Protein AF-H5XCJ0-F1 (afdb_monomer)

Sequence (153 aa):
MSETFSVDPEILHHGATRLDEVAGTTTKAAHVAQEAVGSPDAFGASGEARELAAAWAALVKARATEMESLAAQASQLAQTVREAAEAYKQEDTAHSETMKQQEKELAEEHERQRDNNSQAGPGSRRSDEEQHAEDEQRQEKSDSRTAPGTPGN

InterPro domains:
  IPR022536 ESX-1 secretion-associated protein EspC [PF10824] (1-99)

Organism: NCBI:txid882082

Foldseek 3Di:
DPPPPDDQLVVLLVQLVVLLVLLVVLLVVLVVLLVPLDDLCVQPDDPVSNVVSVVSNVVSNVSSVVSNVSSVVSNVVSVVSNVVSVVSVVVVVVVVVVVVVVVVVVVVVVVVVVVVVVVVDDPPDPPPPPPPPPVVVVPVPPPDDDDDDDDDD

Secondary structure (DSSP, 8-state):
--------HHHHHHHHHHHHHHHHHHHHHHHHHHHTT--GGGG-SSHHHHHHHHHHHHHHHHHHHHHHHHHHHHHHHHHHHHHHHHHHHHHHHHHHHHHHHHHHHHHHHHHHHHHHHHHTSSSSSSSSSSSSSSSTTTTTTSS----------

Radius of gyration: 48.27 Å; Cα contacts (8 Å, |Δi|>4): 73; chains: 1; bounding box: 135×18×116 Å

Nearest PDB structures (foldseek):
  4ilo-assembly1_A  TM=4.378E-01  e=8.280E+00  Chlamydia trachomatis L2/434/Bu
  2v0o-assembly2_C  TM=2.631E-01  e=5.553E+00  Homo sapiens
  7nna-assembly1_A  TM=3.187E-01  e=9.282E+00  Klebsiella pneumoniae

Mean predicted aligned error: 15.21 Å

Solvent-accessible surface area (backbone atoms only — not comparable to full-atom values): 8844 Å² total; per-residue (Å²): 133,82,80,78,82,79,75,59,39,66,61,34,44,53,51,19,52,52,29,41,51,50,16,54,52,32,41,52,49,20,52,53,44,57,67,65,57,67,62,51,70,79,58,38,91,49,73,68,26,41,53,51,33,50,52,50,43,52,51,42,49,52,52,22,52,51,30,42,52,50,17,53,53,31,39,50,50,19,50,54,36,41,53,50,21,52,50,53,52,51,50,54,50,54,51,52,52,52,52,53,52,52,53,50,52,52,51,54,49,54,50,53,52,50,53,55,55,60,75,67,60,88,87,83,85,82,76,78,83,80,70,71,76,70,68,68,73,71,64,80,76,75,87,79,85,82,84,89,84,87,87,83,135

Structure (mmCIF, N/CA/C/O backbone):
data_AF-H5XCJ0-F1
#
_entry.id   AF-H5XCJ0-F1
#
loop_
_atom_site.group_PDB
_atom_site.id
_atom_site.type_symbol
_atom_site.label_atom_id
_atom_site.label_alt_id
_atom_site.label_comp_id
_atom_site.label_asym_id
_atom_site.label_entity_id
_atom_site.label_seq_id
_atom_site.pdbx_PDB_ins_code
_atom_site.Cartn_x
_atom_site.Cartn_y
_atom_site.Cartn_z
_atom_site.occupancy
_atom_site.B_iso_or_equiv
_atom_site.auth_seq_id
_atom_site.auth_comp_id
_atom_site.auth_asym_id
_atom_site.auth_atom_id
_atom_site.pdbx_PDB_model_num
ATOM 1 N N . MET A 1 1 ? 32.939 -8.330 -13.019 1.00 35.03 1 MET A N 1
ATOM 2 C CA . MET A 1 1 ? 31.716 -8.973 -13.530 1.00 35.03 1 MET A CA 1
ATOM 3 C C . MET A 1 1 ? 30.561 -8.321 -12.801 1.00 35.03 1 MET A C 1
ATOM 5 O O . MET A 1 1 ? 30.367 -8.607 -11.630 1.00 35.03 1 MET A O 1
ATOM 9 N N . SER A 1 2 ? 29.922 -7.334 -13.420 1.00 42.50 2 SER A N 1
ATOM 1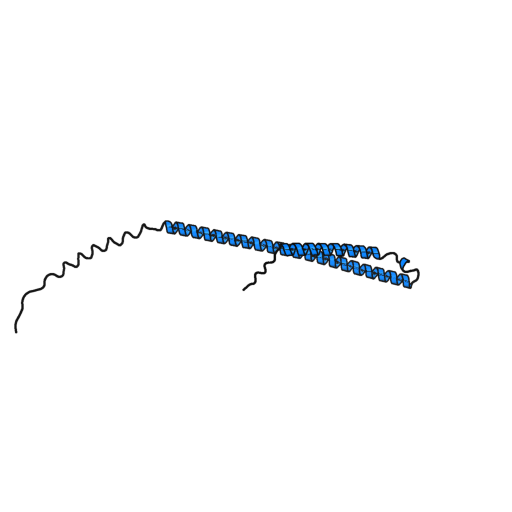0 C CA . SER A 1 2 ? 28.694 -6.723 -12.914 1.00 42.50 2 SER A CA 1
ATOM 11 C C . SER A 1 2 ? 27.562 -7.691 -13.230 1.00 42.50 2 SER A C 1
ATOM 13 O O . SER A 1 2 ? 27.230 -7.876 -14.397 1.00 42.50 2 SER A O 1
ATOM 15 N N . GLU A 1 3 ? 27.029 -8.367 -12.214 1.00 44.47 3 GLU A N 1
ATOM 16 C CA . GLU A 1 3 ? 25.757 -9.071 -12.361 1.00 44.47 3 GLU A CA 1
ATOM 17 C C . GLU A 1 3 ? 24.712 -8.030 -12.763 1.00 44.47 3 GLU A C 1
ATOM 19 O O . GLU A 1 3 ? 24.395 -7.118 -11.998 1.00 44.47 3 GLU A O 1
ATOM 24 N N . THR A 1 4 ? 24.244 -8.103 -14.005 1.00 56.53 4 THR A N 1
ATOM 25 C CA . THR A 1 4 ? 23.148 -7.270 -14.485 1.00 56.53 4 THR A CA 1
ATOM 26 C C . THR A 1 4 ? 21.902 -7.746 -13.752 1.00 56.53 4 THR A C 1
ATOM 28 O O . THR A 1 4 ? 21.340 -8.793 -14.071 1.00 56.53 4 THR A O 1
ATOM 31 N N . PHE A 1 5 ? 21.516 -7.026 -12.703 1.00 54.25 5 PHE A N 1
ATOM 32 C CA . PHE A 1 5 ? 20.283 -7.287 -11.978 1.00 54.25 5 PHE A CA 1
ATOM 33 C C . PHE A 1 5 ? 19.124 -6.889 -12.902 1.00 54.25 5 PHE A C 1
ATOM 35 O O . PHE A 1 5 ? 18.720 -5.732 -12.946 1.00 54.25 5 PHE A O 1
ATOM 42 N N . SER A 1 6 ? 18.652 -7.829 -13.723 1.00 65.69 6 SER A N 1
ATOM 43 C CA . SER A 1 6 ? 17.470 -7.626 -14.560 1.00 65.69 6 SER A CA 1
ATOM 44 C C . SER A 1 6 ? 16.245 -7.778 -13.665 1.00 65.69 6 SER A C 1
ATOM 46 O O . SER A 1 6 ? 15.834 -8.890 -13.331 1.00 65.69 6 SER A O 1
ATOM 48 N N . VAL A 1 7 ? 15.719 -6.650 -13.189 1.00 70.94 7 VAL A N 1
ATOM 49 C CA . VAL A 1 7 ? 14.412 -6.623 -12.532 1.00 70.94 7 VAL A CA 1
ATOM 50 C C . VAL A 1 7 ? 13.364 -6.542 -13.622 1.00 70.94 7 VAL A C 1
ATOM 52 O O . VAL A 1 7 ? 13.318 -5.556 -14.348 1.00 70.94 7 VAL A O 1
ATOM 55 N N . ASP A 1 8 ? 12.522 -7.566 -13.718 1.00 84.19 8 ASP A N 1
ATOM 56 C CA . ASP A 1 8 ? 11.335 -7.517 -14.564 1.00 84.19 8 ASP A CA 1
ATOM 57 C C . ASP A 1 8 ? 10.340 -6.487 -13.984 1.00 84.19 8 ASP A C 1
ATOM 59 O O . ASP A 1 8 ? 9.843 -6.690 -12.864 1.00 84.19 8 ASP A O 1
ATOM 63 N N . PRO A 1 9 ? 10.035 -5.385 -14.702 1.00 87.75 9 PRO A N 1
ATOM 64 C CA . PRO A 1 9 ? 9.082 -4.376 -14.244 1.00 87.75 9 PRO A CA 1
ATOM 65 C C . PRO A 1 9 ? 7.697 -4.953 -13.925 1.00 87.75 9 PRO A C 1
ATOM 67 O O . PRO A 1 9 ? 7.017 -4.454 -13.027 1.00 87.75 9 PRO A O 1
ATOM 70 N N . GLU A 1 10 ? 7.285 -6.040 -14.583 1.00 90.88 10 GLU A N 1
ATOM 71 C CA . GLU A 1 10 ? 5.989 -6.679 -14.333 1.00 90.88 10 GLU A CA 1
ATOM 72 C C . GLU A 1 10 ? 5.915 -7.316 -12.938 1.00 90.88 10 GLU A C 1
ATOM 74 O O . GLU A 1 10 ? 4.875 -7.261 -12.275 1.00 90.88 10 GLU A O 1
ATOM 79 N N . ILE A 1 11 ? 7.032 -7.851 -12.429 1.00 93.56 11 ILE A N 1
ATOM 80 C CA . ILE A 1 11 ? 7.102 -8.381 -11.058 1.00 93.56 11 ILE A CA 1
ATOM 81 C C . ILE A 1 11 ? 6.889 -7.250 -10.045 1.00 93.56 11 ILE A C 1
ATOM 83 O O . ILE A 1 11 ? 6.180 -7.435 -9.049 1.00 93.56 11 ILE A O 1
ATOM 87 N N . LEU A 1 12 ? 7.462 -6.071 -10.302 1.00 94.50 12 LEU A N 1
ATOM 88 C CA . LEU A 1 12 ? 7.277 -4.895 -9.453 1.00 94.50 12 LEU A CA 1
ATOM 89 C C . LEU A 1 12 ? 5.831 -4.391 -9.503 1.00 94.50 12 LEU A C 1
ATOM 91 O O . LEU A 1 12 ? 5.238 -4.159 -8.447 1.00 94.50 12 LEU A O 1
ATOM 95 N N . HIS A 1 13 ? 5.226 -4.291 -10.690 1.00 95.62 13 HIS A N 1
ATOM 96 C CA . HIS A 1 13 ? 3.815 -3.920 -10.819 1.00 95.62 13 HIS A CA 1
ATOM 97 C C . HIS A 1 13 ? 2.899 -4.886 -10.064 1.00 95.62 13 HIS A C 1
ATOM 99 O O . HIS A 1 13 ? 2.045 -4.441 -9.295 1.00 95.62 13 HIS A O 1
ATOM 105 N N . HIS A 1 14 ? 3.120 -6.197 -10.199 1.00 96.00 14 HIS A N 1
ATOM 106 C CA . HIS A 1 14 ? 2.355 -7.197 -9.459 1.00 96.00 14 HIS A CA 1
ATOM 107 C C . HIS A 1 14 ? 2.537 -7.058 -7.939 1.00 96.00 14 HIS A C 1
ATOM 109 O O . HIS A 1 14 ? 1.568 -7.129 -7.179 1.00 96.00 14 HIS A O 1
ATOM 115 N N . GLY A 1 15 ? 3.770 -6.815 -7.482 1.00 96.56 15 GLY A N 1
ATOM 116 C CA . GLY A 1 15 ? 4.067 -6.539 -6.077 1.00 96.56 15 GLY A CA 1
ATOM 117 C C . GLY A 1 15 ? 3.315 -5.317 -5.547 1.00 96.56 15 GLY A C 1
ATOM 118 O O . GLY A 1 15 ? 2.708 -5.385 -4.477 1.00 96.56 15 GLY A O 1
ATOM 119 N N . ALA A 1 16 ? 3.286 -4.228 -6.316 1.00 97.31 16 ALA A N 1
ATOM 120 C CA . ALA A 1 16 ? 2.544 -3.025 -5.961 1.00 97.31 16 ALA A CA 1
ATOM 121 C C . ALA A 1 16 ? 1.030 -3.267 -5.886 1.00 97.31 16 ALA A C 1
ATOM 123 O O . ALA A 1 16 ? 0.394 -2.826 -4.933 1.00 97.31 16 ALA A O 1
ATOM 124 N N . THR A 1 17 ? 0.451 -4.022 -6.826 1.00 98.00 17 THR A N 1
ATOM 125 C CA . THR A 1 17 ? -0.973 -4.393 -6.769 1.00 98.00 17 THR A CA 1
ATOM 126 C C . THR A 1 17 ? -1.305 -5.154 -5.488 1.00 98.00 17 THR A C 1
ATOM 128 O O . THR A 1 17 ? -2.284 -4.833 -4.818 1.00 98.00 17 THR A O 1
ATOM 131 N N . ARG A 1 18 ? -0.464 -6.115 -5.087 1.00 97.81 18 ARG A N 1
ATOM 132 C CA . ARG A 1 18 ? -0.667 -6.859 -3.832 1.00 97.81 18 ARG A CA 1
ATOM 133 C C . ARG A 1 18 ? -0.566 -5.960 -2.599 1.00 97.81 18 ARG A C 1
ATOM 135 O O . ARG A 1 18 ? -1.298 -6.171 -1.636 1.00 97.81 18 ARG A O 1
ATOM 142 N N . LEU A 1 19 ? 0.319 -4.963 -2.609 1.00 98.06 19 LEU A N 1
ATOM 143 C CA . LEU A 1 19 ? 0.403 -3.973 -1.531 1.00 98.06 19 LEU A CA 1
ATOM 144 C C . LEU A 1 19 ? -0.871 -3.125 -1.439 1.00 98.06 19 LEU A C 1
ATOM 146 O O . LEU A 1 19 ? -1.376 -2.926 -0.335 1.00 98.06 19 LEU A O 1
ATOM 150 N N . ASP A 1 20 ? -1.427 -2.695 -2.574 1.00 98.25 20 ASP A N 1
ATOM 151 C CA . ASP A 1 20 ? -2.698 -1.961 -2.622 1.00 98.25 20 ASP A CA 1
ATOM 152 C C . ASP A 1 20 ? -3.876 -2.821 -2.117 1.00 98.25 20 ASP A C 1
ATOM 154 O O . ASP A 1 20 ? -4.722 -2.346 -1.354 1.00 98.25 20 ASP A O 1
ATOM 158 N N . GLU A 1 21 ? -3.911 -4.113 -2.456 1.00 98.12 21 GLU A N 1
ATOM 159 C CA . GLU A 1 21 ? -4.896 -5.058 -1.910 1.00 98.12 21 GLU A CA 1
ATOM 160 C C . GLU A 1 21 ? -4.774 -5.194 -0.384 1.00 98.12 21 GLU A C 1
ATOM 162 O O . GLU A 1 21 ? -5.773 -5.114 0.340 1.00 98.12 21 GLU A O 1
ATOM 167 N N . VAL A 1 22 ? -3.552 -5.360 0.131 1.00 97.44 22 VAL A N 1
ATOM 168 C CA . VAL A 1 22 ? -3.294 -5.443 1.577 1.00 97.44 22 VAL A CA 1
ATOM 169 C C . VAL A 1 22 ? -3.687 -4.142 2.277 1.00 97.44 22 VAL A C 1
ATOM 171 O O . VAL A 1 22 ? -4.350 -4.192 3.314 1.00 97.44 22 VAL A O 1
ATOM 174 N N . ALA A 1 23 ? -3.367 -2.982 1.705 1.00 98.06 23 ALA A N 1
ATOM 175 C CA . ALA A 1 23 ? -3.804 -1.693 2.229 1.00 98.06 23 ALA A CA 1
ATOM 176 C C . ALA A 1 23 ? -5.337 -1.622 2.307 1.00 98.06 23 ALA A C 1
ATOM 178 O O . ALA A 1 23 ? -5.895 -1.361 3.374 1.00 98.06 23 ALA A O 1
ATOM 179 N N . GLY A 1 24 ? -6.031 -1.970 1.219 1.00 97.75 24 GLY A N 1
ATOM 180 C CA . GLY A 1 24 ? -7.492 -1.965 1.166 1.00 97.75 24 GLY A CA 1
ATOM 181 C C . GLY A 1 24 ? -8.144 -2.9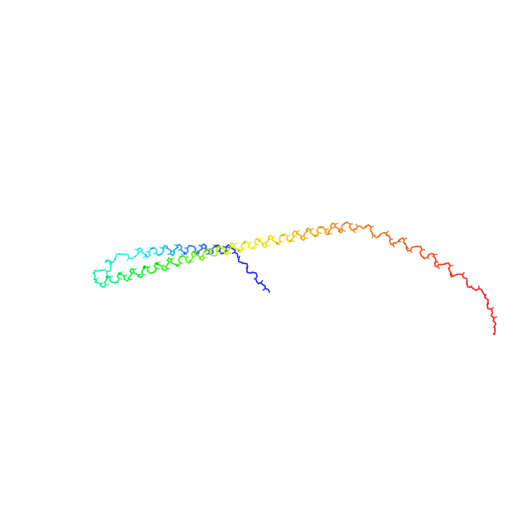24 2.167 1.00 97.75 24 GLY A C 1
ATOM 182 O O . GLY A 1 24 ? -9.141 -2.577 2.804 1.00 97.75 24 GLY A O 1
ATOM 183 N N . THR A 1 25 ? -7.592 -4.127 2.345 1.00 97.69 25 THR A N 1
ATOM 184 C CA . THR A 1 25 ? -8.078 -5.073 3.368 1.00 97.69 25 THR A CA 1
ATOM 185 C C . THR A 1 25 ? -7.831 -4.563 4.785 1.00 97.69 25 THR A C 1
ATOM 187 O O . THR A 1 25 ? -8.712 -4.687 5.635 1.00 97.69 25 THR A O 1
ATOM 190 N N . THR A 1 26 ? -6.689 -3.921 5.026 1.00 97.62 26 THR A N 1
ATOM 191 C CA . THR A 1 26 ? -6.332 -3.344 6.327 1.00 97.62 26 THR A CA 1
ATOM 192 C C . THR A 1 26 ? -7.258 -2.182 6.693 1.00 97.62 26 THR A C 1
ATOM 194 O O . THR A 1 26 ? -7.765 -2.137 7.812 1.00 97.62 26 THR A O 1
ATOM 197 N N . THR A 1 27 ? -7.581 -1.294 5.746 1.00 97.88 27 THR A N 1
ATOM 198 C CA . THR A 1 27 ? -8.572 -0.223 5.954 1.00 97.88 27 THR A CA 1
ATOM 199 C C . THR A 1 27 ? -9.951 -0.785 6.302 1.00 97.88 27 THR A C 1
ATOM 201 O O . THR A 1 27 ? -10.601 -0.303 7.228 1.00 97.88 27 THR A O 1
ATOM 204 N N . LYS A 1 28 ? -10.399 -1.840 5.607 1.00 97.44 28 LYS A N 1
ATOM 205 C CA . LYS A 1 28 ? -11.673 -2.506 5.931 1.00 97.44 28 LYS A CA 1
ATOM 206 C C . LYS A 1 28 ? -11.649 -3.111 7.335 1.00 97.44 28 LYS A C 1
ATOM 208 O O . LYS A 1 28 ? -12.619 -2.965 8.069 1.00 97.44 28 LYS A O 1
ATOM 213 N N . ALA A 1 29 ? -10.550 -3.759 7.721 1.00 95.38 29 ALA A N 1
ATOM 214 C CA . ALA A 1 29 ? -10.395 -4.330 9.056 1.00 95.38 29 ALA A CA 1
ATOM 215 C C . ALA A 1 29 ? -10.431 -3.253 10.155 1.00 95.38 29 ALA A C 1
ATOM 217 O O . ALA A 1 29 ? -11.097 -3.451 11.170 1.00 95.38 29 ALA A O 1
ATOM 218 N N . ALA A 1 30 ? -9.789 -2.102 9.931 1.00 96.12 30 ALA A N 1
ATOM 219 C CA . ALA A 1 30 ? -9.837 -0.965 10.849 1.00 96.12 30 ALA A CA 1
ATOM 220 C C . ALA A 1 30 ? -11.273 -0.462 11.056 1.00 96.12 30 ALA A C 1
ATOM 222 O O . ALA A 1 30 ? -11.709 -0.275 12.193 1.00 96.12 30 ALA A O 1
ATOM 223 N N . HIS A 1 31 ? -12.030 -0.319 9.965 1.00 95.19 31 HIS A N 1
ATOM 224 C CA . HIS A 1 31 ? -13.430 0.090 10.025 1.00 95.19 31 HIS A CA 1
ATOM 225 C C . HIS A 1 31 ? -14.286 -0.923 10.799 1.00 95.19 31 HIS A C 1
ATOM 227 O O . HIS A 1 31 ? -15.040 -0.534 11.691 1.00 95.19 31 HIS A O 1
ATOM 233 N N . VAL A 1 32 ? -14.143 -2.219 10.507 1.00 94.94 32 VAL A N 1
ATOM 234 C CA . VAL A 1 32 ? -14.873 -3.281 11.220 1.00 94.94 32 VAL A CA 1
ATOM 235 C C . VAL A 1 32 ? -14.540 -3.267 12.714 1.00 94.94 32 VAL A C 1
ATOM 237 O O . VAL A 1 32 ? -15.430 -3.425 13.547 1.00 94.94 32 VAL A O 1
ATOM 240 N N . ALA A 1 33 ? -13.277 -3.035 13.080 1.00 91.44 33 ALA A N 1
ATOM 241 C CA . ALA A 1 33 ? -12.877 -2.924 14.479 1.00 91.44 33 ALA A CA 1
ATOM 242 C C . ALA A 1 33 ? -13.563 -1.736 15.175 1.00 91.44 33 ALA A C 1
ATOM 244 O O . ALA A 1 33 ? -14.070 -1.892 16.283 1.00 91.44 33 ALA A O 1
ATOM 245 N N . GLN A 1 34 ? -13.635 -0.571 14.523 1.00 90.88 34 GLN A N 1
ATOM 246 C CA . GLN A 1 34 ? -14.320 0.607 15.071 1.00 90.88 34 GLN A CA 1
ATOM 247 C C . GLN A 1 34 ? -15.818 0.360 15.289 1.00 90.88 34 GLN A C 1
ATOM 249 O O . GLN A 1 34 ? -16.360 0.759 16.319 1.00 90.88 34 GLN A O 1
ATOM 254 N N . GLU A 1 35 ? -16.480 -0.339 14.365 1.00 89.81 35 GLU A N 1
ATOM 255 C CA . GLU A 1 35 ? -17.893 -0.718 14.509 1.00 89.81 35 GLU A CA 1
ATOM 256 C C . GLU A 1 35 ? -18.116 -1.730 15.644 1.00 89.81 35 GLU A C 1
ATOM 258 O O . GLU A 1 35 ? -19.152 -1.709 16.311 1.00 89.81 35 GLU A O 1
ATOM 263 N N . ALA A 1 36 ? -17.128 -2.588 15.911 1.00 86.06 36 ALA A N 1
ATOM 264 C CA . ALA A 1 36 ? -17.202 -3.634 16.928 1.00 86.06 36 ALA A CA 1
ATOM 265 C C . ALA A 1 36 ? -17.059 -3.133 18.379 1.00 86.06 36 ALA A C 1
ATOM 267 O O . ALA A 1 36 ? -17.229 -3.926 19.306 1.00 86.06 36 ALA A O 1
ATOM 268 N N . VAL A 1 37 ? -16.770 -1.844 18.613 1.00 86.75 37 VAL A N 1
ATOM 269 C CA . VAL A 1 37 ? -16.660 -1.271 19.973 1.00 86.75 37 VAL A CA 1
ATOM 270 C C . VAL A 1 37 ? -17.947 -1.477 20.784 1.00 86.75 37 VAL A C 1
ATOM 272 O O . VAL A 1 37 ? -17.873 -1.731 21.987 1.00 86.75 37 VAL A O 1
ATOM 275 N N . GLY A 1 38 ? -19.110 -1.441 20.124 1.00 81.88 38 GLY A N 1
ATOM 276 C CA . GLY A 1 38 ? -20.405 -1.723 20.743 1.00 81.88 38 GLY A CA 1
ATOM 277 C C . GLY A 1 38 ? -20.856 -0.684 21.779 1.00 81.88 38 GLY A C 1
ATOM 278 O O . GLY A 1 38 ? -20.279 0.396 21.911 1.00 81.88 38 GLY A O 1
ATOM 279 N N . SER A 1 39 ? -21.936 -1.003 22.504 1.00 85.00 39 SER A N 1
ATOM 280 C CA . SER A 1 39 ? -22.438 -0.158 23.597 1.00 85.00 39 SER A CA 1
ATOM 281 C C . SER A 1 39 ? -21.677 -0.441 24.899 1.00 85.00 39 SER A C 1
ATOM 283 O O . SER A 1 39 ? -21.521 -1.614 25.251 1.00 85.00 39 SER A O 1
ATOM 285 N N . PRO A 1 40 ? -21.295 0.593 25.675 1.00 82.62 40 PRO A N 1
ATOM 286 C CA . PRO A 1 40 ? -20.729 0.416 27.012 1.00 82.62 40 PRO A CA 1
ATOM 287 C C . PRO A 1 40 ? -21.617 -0.412 27.949 1.00 82.62 40 PRO A C 1
ATOM 289 O O . PRO A 1 40 ? -21.108 -1.128 28.807 1.00 82.62 40 PRO A O 1
ATOM 292 N N . ASP A 1 41 ? -22.937 -0.372 27.753 1.00 85.44 41 ASP A N 1
ATOM 293 C CA . ASP A 1 41 ? -23.899 -1.095 28.591 1.00 85.44 41 ASP A CA 1
ATOM 294 C C . ASP A 1 41 ? -23.781 -2.623 28.455 1.00 85.44 41 ASP A C 1
ATOM 296 O O . ASP A 1 41 ? -24.207 -3.357 29.347 1.00 85.44 41 ASP A O 1
ATOM 300 N N . ALA A 1 42 ? -23.156 -3.118 27.379 1.00 88.69 42 ALA A N 1
ATOM 301 C CA . ALA A 1 42 ? -22.895 -4.543 27.179 1.00 88.69 42 ALA A CA 1
ATOM 302 C C . ALA A 1 42 ? -21.904 -5.127 28.207 1.00 88.69 42 ALA A C 1
ATOM 304 O O . ALA A 1 42 ? -21.880 -6.339 28.410 1.00 88.69 42 ALA A O 1
ATOM 305 N N . PHE A 1 43 ? -21.114 -4.277 28.874 1.00 88.88 43 PHE A N 1
ATOM 306 C CA . PHE A 1 43 ? -20.165 -4.677 29.918 1.00 88.88 43 PHE A CA 1
ATOM 307 C C . PHE A 1 43 ? -20.816 -4.778 31.307 1.00 88.88 43 PHE A C 1
ATOM 309 O O . PHE A 1 43 ? -20.230 -5.358 32.221 1.00 88.88 43 PHE A O 1
ATOM 316 N N . GLY A 1 44 ? -22.032 -4.245 31.470 1.00 90.81 44 GLY A N 1
ATOM 317 C CA . GLY A 1 44 ? -22.758 -4.189 32.737 1.00 90.81 44 GLY A CA 1
ATOM 318 C C . GLY A 1 44 ? -22.826 -2.785 33.346 1.00 90.81 44 GLY A C 1
ATOM 319 O O . GLY A 1 44 ? -22.173 -1.844 32.906 1.00 90.81 44 GLY A O 1
ATOM 320 N N . ALA A 1 45 ? -23.656 -2.633 34.380 1.00 89.38 45 ALA A N 1
ATOM 321 C CA . ALA A 1 45 ? -24.017 -1.322 34.928 1.00 89.38 45 ALA A CA 1
ATOM 322 C C . ALA A 1 45 ? -23.081 -0.789 36.035 1.00 89.38 45 ALA A C 1
ATOM 324 O O . ALA A 1 45 ? -23.289 0.334 36.501 1.00 89.38 45 ALA A O 1
ATOM 325 N N . SER A 1 46 ? -22.097 -1.575 36.494 1.00 94.31 46 SER A N 1
ATOM 326 C CA . SER A 1 46 ? -21.207 -1.164 37.592 1.00 94.31 46 SER A CA 1
ATOM 327 C C . SER A 1 46 ? -20.211 -0.080 37.161 1.00 94.31 46 SER A C 1
ATOM 329 O O . SER A 1 46 ? -20.004 0.163 35.970 1.00 94.31 46 SER A O 1
ATOM 331 N N . GLY A 1 47 ? -19.588 0.591 38.135 1.00 91.56 47 GLY A N 1
ATOM 332 C CA . GLY A 1 47 ? -18.533 1.570 37.854 1.00 91.56 47 GLY A CA 1
ATOM 333 C C . GLY A 1 47 ? -17.338 0.925 37.152 1.00 91.56 47 GLY A C 1
ATOM 334 O O . GLY A 1 47 ? -16.895 1.411 36.116 1.00 91.56 47 GLY A O 1
ATOM 335 N N . GLU A 1 48 ? -16.902 -0.232 37.646 1.00 94.38 48 GLU A N 1
ATOM 336 C CA . GLU A 1 48 ? -15.796 -1.012 37.084 1.00 94.38 48 GLU A CA 1
ATOM 337 C C . GLU A 1 48 ? -16.111 -1.506 35.664 1.00 94.38 48 GLU A C 1
ATOM 339 O O . GLU A 1 48 ? -15.245 -1.493 34.791 1.00 94.38 48 GLU A O 1
ATOM 344 N N . ALA A 1 49 ?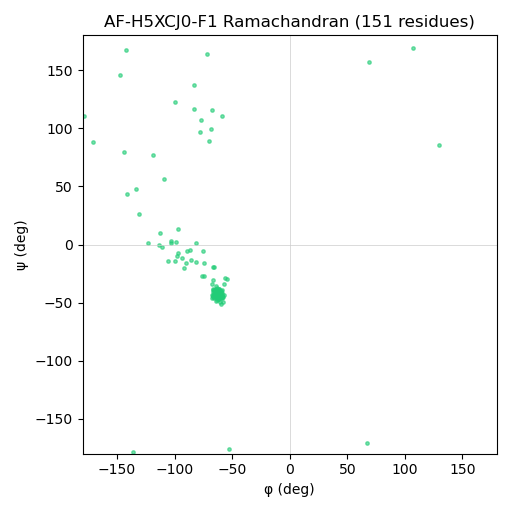 -17.364 -1.896 35.398 1.00 93.44 49 ALA A N 1
ATOM 345 C CA . ALA A 1 49 ? -17.808 -2.291 34.063 1.00 93.44 49 ALA A CA 1
ATOM 346 C C . ALA A 1 49 ? -17.711 -1.132 33.058 1.00 93.44 49 ALA A C 1
ATOM 348 O O . ALA A 1 49 ? -17.262 -1.327 31.928 1.00 93.44 49 ALA A O 1
ATOM 349 N N . ARG A 1 50 ? -18.071 0.089 33.474 1.00 93.00 50 ARG A N 1
ATOM 350 C CA . ARG A 1 50 ? -17.943 1.290 32.633 1.00 93.00 50 ARG A CA 1
ATOM 351 C C . ARG A 1 50 ? -16.487 1.644 32.355 1.00 93.00 50 ARG A C 1
ATOM 353 O O . ARG A 1 50 ? -16.160 2.002 31.225 1.00 93.00 50 ARG A O 1
ATOM 360 N N . GLU A 1 51 ? -15.620 1.536 33.358 1.00 94.38 51 GLU A N 1
ATOM 361 C CA . GLU A 1 51 ? -14.180 1.751 33.183 1.00 94.38 51 GLU A CA 1
ATOM 362 C C . GLU A 1 51 ? -13.581 0.737 32.203 1.00 94.38 51 GLU A C 1
ATOM 364 O O . GLU A 1 51 ? -12.842 1.120 31.294 1.00 94.38 51 GLU A O 1
ATOM 369 N N . LEU A 1 52 ? -13.962 -0.539 32.322 1.00 94.75 52 LEU A N 1
ATOM 370 C CA . LEU A 1 52 ? -13.536 -1.586 31.396 1.00 94.75 52 LEU A CA 1
ATOM 371 C C . LEU A 1 52 ? -14.031 -1.325 29.967 1.00 94.75 52 LEU A C 1
ATOM 373 O O . LEU A 1 52 ? -13.248 -1.442 29.025 1.00 94.75 52 LEU A O 1
ATOM 377 N N . ALA A 1 53 ? -15.295 -0.929 29.797 1.00 94.38 53 ALA A N 1
ATOM 378 C CA . ALA A 1 53 ? -15.850 -0.571 28.494 1.00 94.38 53 ALA A CA 1
ATOM 379 C C . ALA A 1 53 ? -15.092 0.600 27.847 1.00 94.38 53 ALA A C 1
ATOM 381 O O . ALA A 1 53 ? -14.773 0.564 26.657 1.00 94.38 53 ALA A O 1
ATOM 382 N N . ALA A 1 54 ? -14.755 1.627 28.634 1.00 92.81 54 ALA A N 1
ATOM 383 C CA . ALA A 1 54 ? -13.980 2.770 28.163 1.00 92.81 54 ALA A CA 1
ATOM 384 C C . ALA A 1 54 ? -12.548 2.370 27.768 1.00 92.81 54 ALA A C 1
ATOM 386 O O . ALA A 1 54 ? -12.063 2.783 26.712 1.00 92.81 54 ALA A O 1
ATOM 387 N N . ALA A 1 55 ? -11.887 1.534 28.574 1.00 94.56 55 ALA A N 1
ATOM 388 C CA . ALA A 1 55 ? -10.554 1.018 28.273 1.00 94.56 55 ALA A CA 1
ATOM 389 C C . ALA A 1 55 ? -10.549 0.151 27.002 1.00 94.56 55 ALA A C 1
ATOM 391 O O . ALA A 1 55 ? -9.666 0.300 26.155 1.00 94.56 55 ALA A O 1
ATOM 392 N N . TRP A 1 56 ? -11.562 -0.704 26.832 1.00 93.94 56 TRP A N 1
ATOM 393 C CA . TRP A 1 56 ? -11.763 -1.497 25.620 1.00 93.94 56 TRP A CA 1
ATOM 394 C C . TRP A 1 56 ? -11.933 -0.609 24.385 1.00 93.94 56 TRP A C 1
ATOM 396 O O . TRP A 1 56 ? -11.202 -0.768 23.408 1.00 93.94 56 TRP A O 1
ATOM 406 N N . ALA A 1 57 ? -12.839 0.370 24.443 1.00 94.38 57 ALA A N 1
ATOM 407 C CA . ALA A 1 57 ? -13.075 1.299 23.343 1.00 94.38 57 ALA A CA 1
ATOM 408 C C . ALA A 1 57 ? -11.805 2.078 22.962 1.00 94.38 57 ALA A C 1
ATOM 410 O O . ALA A 1 57 ? -11.497 2.230 21.778 1.00 94.38 57 ALA A O 1
ATOM 411 N N . ALA A 1 58 ? -11.038 2.536 23.956 1.00 94.62 58 ALA A N 1
ATOM 412 C CA . ALA A 1 58 ? -9.773 3.226 23.731 1.00 94.62 58 ALA A CA 1
ATOM 413 C C . ALA A 1 58 ? -8.736 2.322 23.045 1.00 94.62 58 ALA A C 1
ATOM 415 O O . ALA A 1 58 ? -8.083 2.756 22.094 1.00 94.62 58 ALA A O 1
ATOM 416 N N . LEU A 1 59 ? -8.616 1.063 23.479 1.00 94.81 59 LEU A N 1
ATOM 417 C CA . LEU A 1 59 ? -7.718 0.085 22.866 1.00 94.81 59 LEU A CA 1
ATOM 418 C C . LEU A 1 59 ? -8.105 -0.206 21.412 1.00 94.81 59 LEU A C 1
ATOM 420 O O . LEU A 1 59 ? -7.246 -0.171 20.532 1.00 94.81 59 LEU A O 1
ATOM 424 N N . VAL A 1 60 ? -9.386 -0.468 21.150 1.00 96.12 60 VAL A N 1
ATOM 425 C CA . VAL A 1 60 ? -9.885 -0.737 19.794 1.00 96.12 60 VAL A CA 1
ATOM 426 C C . VAL A 1 60 ? -9.636 0.460 18.881 1.00 96.12 60 VAL A C 1
ATOM 428 O O . VAL A 1 60 ? -9.123 0.287 17.776 1.00 96.12 60 VAL A O 1
ATOM 431 N N . LYS A 1 61 ? -9.907 1.680 19.360 1.00 95.00 61 LYS A N 1
ATOM 432 C CA . LYS A 1 61 ? -9.617 2.910 18.615 1.00 95.00 61 LYS A CA 1
ATOM 433 C C . LYS A 1 61 ? -8.130 3.035 18.285 1.00 95.00 61 LYS A C 1
ATOM 435 O O . LYS A 1 61 ? -7.795 3.314 17.140 1.00 95.00 61 LYS A O 1
ATOM 440 N N . ALA A 1 62 ? -7.247 2.795 19.257 1.00 96.50 62 ALA A N 1
ATOM 441 C CA . ALA A 1 62 ? -5.805 2.844 19.033 1.00 96.50 62 ALA A CA 1
ATOM 442 C C . ALA A 1 62 ? -5.362 1.843 17.953 1.00 96.50 62 ALA A C 1
ATOM 444 O O . ALA A 1 62 ? -4.637 2.213 17.032 1.00 96.50 62 ALA A O 1
ATOM 445 N N . ARG A 1 63 ? -5.859 0.600 18.004 1.00 95.75 63 ARG A N 1
ATOM 446 C CA . ARG A 1 63 ? -5.539 -0.422 16.995 1.00 95.75 63 ARG A CA 1
ATOM 447 C C . ARG A 1 63 ? -6.092 -0.091 15.616 1.00 95.75 63 ARG A C 1
ATOM 449 O O . ARG A 1 63 ? -5.396 -0.304 14.630 1.00 95.75 63 ARG A O 1
ATOM 456 N N . ALA A 1 64 ? -7.297 0.465 15.533 1.00 96.56 64 ALA A N 1
ATOM 457 C CA . ALA A 1 64 ? -7.847 0.915 14.261 1.00 96.56 64 ALA A CA 1
ATOM 458 C C . ALA A 1 64 ? -6.993 2.035 13.641 1.00 96.56 64 ALA A C 1
ATOM 460 O O . ALA A 1 64 ? -6.669 1.967 12.460 1.00 96.56 64 ALA A O 1
ATOM 461 N N . THR A 1 65 ? -6.543 3.009 14.439 1.00 96.38 65 THR A N 1
ATOM 462 C CA . THR A 1 65 ? -5.637 4.070 13.968 1.00 96.38 65 THR A CA 1
ATOM 463 C C . THR A 1 65 ? -4.279 3.523 13.509 1.00 96.38 65 THR A C 1
ATOM 465 O O . THR A 1 65 ? -3.738 3.976 12.501 1.00 96.38 65 THR A O 1
ATOM 468 N N . GLU A 1 66 ? -3.718 2.528 14.202 1.00 97.00 66 GLU A N 1
ATOM 469 C CA . GLU A 1 66 ? -2.492 1.850 13.753 1.00 97.00 66 GLU A CA 1
ATOM 470 C C . GLU A 1 66 ? -2.692 1.128 12.411 1.00 97.00 66 GLU A C 1
ATOM 472 O O . GLU A 1 66 ? -1.839 1.231 11.529 1.00 97.00 66 GLU A O 1
ATOM 477 N N . MET A 1 67 ? -3.823 0.436 12.230 1.00 97.44 67 MET A N 1
ATOM 478 C CA . MET A 1 67 ? -4.173 -0.225 10.968 1.00 97.44 67 MET A CA 1
ATOM 479 C C . MET A 1 67 ? -4.337 0.782 9.823 1.00 97.44 67 MET A C 1
ATOM 481 O O . MET A 1 67 ? -3.809 0.559 8.737 1.00 97.44 67 MET A O 1
ATOM 485 N N . GLU A 1 68 ? -5.015 1.906 10.055 1.00 97.06 68 GLU A N 1
ATOM 486 C CA . GLU A 1 68 ? -5.145 2.987 9.067 1.00 97.06 68 GLU A CA 1
ATOM 487 C C . GLU A 1 68 ? -3.774 3.540 8.650 1.00 97.06 68 GLU A C 1
ATOM 489 O O . GLU A 1 68 ? -3.506 3.710 7.459 1.00 97.06 68 GLU A O 1
ATOM 494 N N . SER A 1 69 ? -2.877 3.754 9.617 1.00 97.69 69 SER A N 1
ATOM 495 C CA . SER A 1 69 ? -1.501 4.186 9.351 1.00 97.69 69 SER A CA 1
ATOM 496 C C . SER A 1 69 ? -0.719 3.154 8.534 1.00 97.69 69 SER A C 1
ATOM 498 O O . SER A 1 69 ? -0.034 3.513 7.574 1.00 97.69 69 SER A O 1
ATOM 500 N N . LEU A 1 70 ? -0.846 1.865 8.864 1.00 97.75 70 LEU A N 1
ATOM 501 C CA . LEU A 1 70 ? -0.197 0.784 8.122 1.00 97.75 70 LEU A CA 1
ATOM 502 C C . LEU A 1 70 ? -0.724 0.683 6.684 1.00 97.75 70 LEU A C 1
ATOM 504 O O . LEU A 1 70 ? 0.063 0.509 5.757 1.00 97.75 70 LEU A O 1
ATOM 508 N N . ALA A 1 71 ? -2.036 0.830 6.488 1.00 98.19 71 ALA A N 1
ATOM 509 C CA . ALA A 1 71 ? -2.646 0.845 5.164 1.00 98.19 71 ALA A CA 1
ATOM 510 C C . ALA A 1 71 ? -2.102 2.002 4.312 1.00 98.19 71 ALA A C 1
ATOM 512 O O . ALA A 1 71 ? -1.702 1.787 3.170 1.00 98.19 71 ALA A O 1
ATOM 513 N N . ALA A 1 72 ? -2.006 3.206 4.885 1.00 97.88 72 ALA A N 1
ATOM 514 C CA . ALA A 1 72 ? -1.437 4.362 4.196 1.00 97.88 72 ALA A CA 1
ATOM 515 C C . ALA A 1 72 ? 0.034 4.137 3.802 1.00 97.88 72 ALA A C 1
ATOM 517 O O . ALA A 1 72 ? 0.422 4.431 2.671 1.00 97.88 72 ALA A O 1
ATOM 518 N N . GLN A 1 73 ? 0.840 3.562 4.700 1.00 98.19 73 GLN A N 1
ATOM 519 C CA . GLN A 1 73 ? 2.236 3.212 4.413 1.00 98.19 73 GLN A CA 1
ATOM 520 C C . GLN A 1 73 ? 2.350 2.151 3.310 1.00 98.19 73 GLN A C 1
ATOM 522 O O . GLN A 1 73 ? 3.214 2.260 2.441 1.00 98.19 73 GLN A O 1
ATOM 527 N N . ALA A 1 74 ? 1.467 1.149 3.303 1.00 98.19 74 ALA A N 1
ATOM 528 C CA . ALA A 1 74 ? 1.434 0.125 2.263 1.00 98.19 74 ALA A CA 1
ATOM 529 C C . ALA A 1 74 ? 1.060 0.707 0.889 1.00 98.19 74 ALA A C 1
ATOM 531 O O . ALA A 1 74 ? 1.739 0.409 -0.092 1.00 98.19 74 ALA A O 1
ATOM 532 N N . SER A 1 75 ? 0.060 1.592 0.816 1.00 98.00 75 SER A N 1
ATOM 533 C CA . SER A 1 75 ? -0.275 2.314 -0.421 1.00 98.00 75 SER A CA 1
ATOM 534 C C . SER A 1 75 ? 0.864 3.213 -0.902 1.00 98.00 75 SER A C 1
ATOM 536 O O . SER A 1 75 ? 1.146 3.274 -2.098 1.00 98.00 75 SER A O 1
ATOM 538 N N . GLN A 1 76 ? 1.562 3.889 0.015 1.00 98.25 76 GLN A N 1
ATOM 539 C CA . GLN A 1 76 ? 2.730 4.691 -0.342 1.00 98.25 76 GLN A CA 1
ATOM 540 C C . GLN A 1 76 ? 3.856 3.818 -0.908 1.00 98.25 76 GLN A C 1
ATOM 542 O O . GLN A 1 76 ? 4.442 4.160 -1.933 1.00 98.25 76 GLN A O 1
ATOM 547 N N . LEU A 1 77 ? 4.131 2.669 -0.287 1.00 98.06 77 LEU A N 1
ATOM 548 C CA . LEU A 1 77 ? 5.118 1.723 -0.799 1.00 98.06 77 LEU A CA 1
ATOM 549 C C . LEU A 1 77 ? 4.719 1.191 -2.182 1.00 98.06 77 LEU A C 1
ATOM 551 O O . LEU A 1 77 ? 5.566 1.128 -3.069 1.00 98.06 77 LEU A O 1
ATOM 555 N N . ALA A 1 78 ? 3.440 0.864 -2.395 1.00 98.12 78 ALA A N 1
ATOM 556 C CA . ALA A 1 78 ? 2.928 0.444 -3.698 1.00 98.12 78 ALA A CA 1
ATOM 557 C C . ALA A 1 78 ? 3.192 1.503 -4.781 1.00 98.12 78 ALA A C 1
ATOM 559 O O . ALA A 1 78 ? 3.651 1.171 -5.874 1.00 98.12 78 ALA A O 1
ATOM 560 N N . GLN A 1 79 ? 2.959 2.780 -4.463 1.00 98.19 79 GLN A N 1
ATOM 561 C CA . GLN A 1 79 ? 3.248 3.898 -5.360 1.00 98.19 79 GLN A CA 1
ATOM 562 C C . GLN A 1 79 ? 4.740 3.970 -5.715 1.00 98.19 79 GLN A C 1
ATOM 564 O O . GLN A 1 79 ? 5.078 4.004 -6.896 1.00 98.19 79 GLN A O 1
ATOM 569 N N . THR A 1 80 ? 5.632 3.919 -4.721 1.00 97.69 80 THR A N 1
ATOM 570 C CA . THR A 1 80 ? 7.086 3.945 -4.954 1.00 97.69 80 THR A CA 1
ATOM 571 C C . THR A 1 80 ? 7.560 2.753 -5.788 1.00 97.69 80 THR A C 1
ATOM 573 O O . THR A 1 80 ? 8.414 2.906 -6.657 1.00 97.69 80 THR A O 1
ATOM 576 N N . VAL A 1 81 ? 6.992 1.563 -5.572 1.00 96.69 81 VAL A N 1
ATOM 577 C CA . VAL A 1 81 ? 7.321 0.372 -6.369 1.00 96.69 81 VAL A CA 1
ATOM 578 C C . VAL A 1 81 ? 6.877 0.536 -7.826 1.00 96.69 81 VAL A C 1
ATOM 580 O O . VAL A 1 81 ? 7.630 0.169 -8.726 1.00 96.69 81 VAL A O 1
ATOM 583 N N . ARG A 1 82 ? 5.699 1.125 -8.083 1.00 97.06 82 ARG A N 1
ATOM 584 C CA . ARG A 1 82 ? 5.250 1.441 -9.453 1.00 97.06 82 ARG A CA 1
ATOM 585 C C . ARG A 1 82 ? 6.172 2.450 -10.131 1.00 97.06 82 ARG A C 1
ATOM 587 O O . ARG A 1 82 ? 6.546 2.245 -11.277 1.00 97.06 82 ARG A O 1
ATOM 594 N N . GLU A 1 83 ? 6.571 3.500 -9.422 1.00 96.12 83 GLU A N 1
ATOM 595 C CA . GLU A 1 83 ? 7.516 4.497 -9.943 1.00 96.12 83 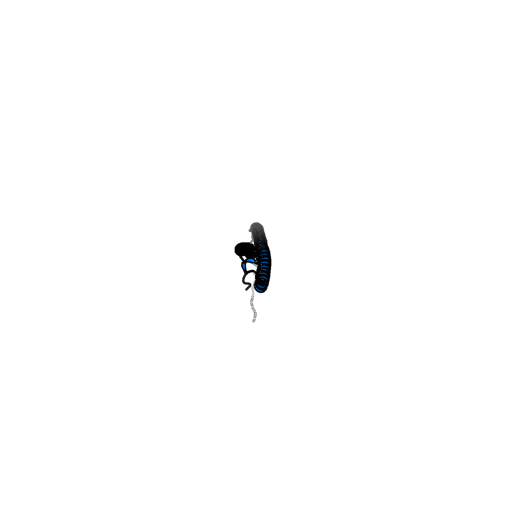GLU A CA 1
ATOM 596 C C . GLU A 1 83 ? 8.872 3.872 -10.292 1.00 96.12 83 GLU A C 1
ATOM 598 O O . GLU A 1 83 ? 9.425 4.159 -11.352 1.00 96.12 83 GLU A O 1
ATOM 603 N N . ALA A 1 84 ? 9.377 2.970 -9.447 1.00 93.25 84 ALA A N 1
ATOM 604 C CA . ALA A 1 84 ? 10.602 2.230 -9.730 1.00 93.25 84 ALA A CA 1
ATOM 605 C C . ALA A 1 84 ? 10.460 1.327 -10.968 1.00 93.25 84 ALA A C 1
ATOM 607 O O . ALA A 1 84 ? 11.360 1.295 -11.803 1.00 93.25 84 ALA A O 1
ATOM 608 N N . ALA A 1 85 ? 9.327 0.632 -11.121 1.00 93.31 85 ALA A N 1
ATOM 609 C CA . ALA A 1 85 ? 9.053 -0.204 -12.291 1.00 93.31 85 ALA A CA 1
ATOM 610 C C . ALA A 1 85 ? 9.072 0.605 -13.598 1.00 93.31 85 ALA A C 1
ATOM 612 O O . ALA A 1 85 ? 9.724 0.211 -14.566 1.00 93.31 85 ALA A O 1
ATOM 613 N N . GLU A 1 86 ? 8.420 1.770 -13.604 1.00 93.56 86 GLU A N 1
ATOM 614 C CA . GLU A 1 86 ? 8.415 2.667 -14.762 1.00 93.56 86 GLU A CA 1
ATOM 615 C C . GLU A 1 86 ? 9.811 3.218 -15.067 1.00 93.56 86 GLU A C 1
ATOM 617 O O . GLU A 1 86 ? 10.195 3.299 -16.234 1.00 93.56 86 GLU A O 1
ATOM 622 N N . ALA A 1 87 ? 10.599 3.546 -14.039 1.00 91.44 87 ALA A N 1
ATOM 623 C CA . ALA A 1 87 ? 11.976 3.996 -14.221 1.00 91.44 87 ALA A CA 1
ATOM 624 C C . ALA A 1 87 ? 12.844 2.918 -14.894 1.00 91.44 87 ALA A C 1
ATOM 626 O O . ALA A 1 87 ? 13.528 3.215 -15.873 1.00 91.44 87 ALA A O 1
ATOM 627 N N . TYR A 1 88 ? 12.757 1.661 -14.441 1.00 89.31 88 TYR A N 1
ATOM 628 C CA . TYR A 1 88 ? 13.488 0.551 -15.063 1.00 89.31 88 TYR A CA 1
ATOM 629 C C . TYR A 1 88 ? 13.076 0.324 -16.518 1.00 89.31 88 TYR A C 1
ATOM 631 O O . TYR A 1 88 ? 13.926 0.140 -17.386 1.00 89.31 88 TYR A O 1
ATOM 639 N N . LYS A 1 89 ? 11.775 0.390 -16.811 1.00 88.62 89 LYS A N 1
ATOM 640 C CA . LYS A 1 89 ? 11.258 0.237 -18.176 1.00 88.62 89 LYS A CA 1
ATOM 641 C C . LYS A 1 89 ? 11.749 1.344 -19.114 1.00 88.62 89 LYS A C 1
ATOM 643 O O . LYS A 1 89 ? 12.066 1.079 -20.276 1.00 88.62 89 LYS A O 1
ATOM 648 N N . GLN A 1 90 ? 11.810 2.580 -18.623 1.00 88.94 90 GLN A N 1
ATOM 649 C CA . GLN A 1 90 ? 12.327 3.718 -19.385 1.00 88.94 90 GLN A CA 1
ATOM 650 C C . GLN A 1 90 ? 13.828 3.583 -19.655 1.00 88.94 90 GLN A C 1
ATOM 652 O O . GLN A 1 90 ? 14.259 3.819 -20.782 1.00 88.94 90 GLN A O 1
ATOM 657 N N . GLU A 1 91 ? 14.608 3.168 -18.654 1.00 87.56 91 GLU A N 1
ATOM 658 C CA . GLU A 1 91 ? 16.050 2.950 -18.795 1.00 87.56 91 GLU A CA 1
ATOM 659 C C . GLU A 1 91 ? 16.360 1.839 -19.809 1.00 87.56 91 GLU A C 1
ATOM 661 O O . GLU A 1 91 ? 17.178 2.044 -20.706 1.00 87.56 91 GLU A O 1
ATOM 666 N N . ASP A 1 92 ? 15.652 0.708 -19.740 1.00 86.12 92 ASP A N 1
ATOM 667 C CA . ASP A 1 92 ? 15.828 -0.408 -20.678 1.00 86.12 92 ASP A CA 1
ATOM 668 C C . ASP A 1 92 ? 15.463 -0.008 -22.119 1.00 86.12 92 ASP A C 1
ATOM 670 O O . ASP A 1 92 ? 16.186 -0.310 -23.073 1.00 86.12 92 ASP A O 1
ATOM 674 N N . THR A 1 93 ? 14.391 0.774 -22.286 1.00 85.69 93 THR A N 1
ATOM 675 C CA . THR A 1 93 ? 13.993 1.309 -23.598 1.00 85.69 93 THR A CA 1
ATOM 676 C C . THR A 1 93 ? 15.057 2.256 -24.155 1.00 85.69 93 THR A C 1
ATOM 678 O O . THR A 1 93 ? 15.491 2.084 -25.295 1.00 85.69 93 THR A O 1
ATOM 681 N N . ALA A 1 94 ? 15.526 3.215 -23.352 1.00 86.12 94 ALA A N 1
ATOM 682 C CA . ALA A 1 94 ? 16.548 4.174 -23.766 1.00 86.12 94 ALA A CA 1
ATOM 683 C C . ALA A 1 94 ? 17.875 3.479 -24.119 1.00 86.12 94 ALA A C 1
ATOM 685 O O . ALA A 1 94 ? 18.539 3.835 -25.099 1.00 86.12 94 ALA A O 1
ATOM 686 N N . HIS A 1 95 ? 18.248 2.450 -23.354 1.00 86.19 95 HIS A N 1
ATOM 687 C CA . HIS A 1 95 ? 19.423 1.638 -23.641 1.00 86.19 95 HIS A CA 1
ATOM 688 C C . HIS A 1 95 ? 19.260 0.855 -24.952 1.00 86.19 95 HIS A C 1
ATOM 690 O O . HIS A 1 95 ? 20.146 0.900 -25.807 1.00 86.19 95 HIS A O 1
ATOM 696 N N . SER A 1 96 ? 18.106 0.211 -25.162 1.00 84.69 96 SER A N 1
ATOM 697 C CA . SER A 1 96 ? 17.793 -0.514 -26.401 1.00 84.69 96 SER A CA 1
ATOM 698 C C . SER A 1 96 ? 17.826 0.394 -27.633 1.00 84.69 96 SER A C 1
ATOM 700 O O . SER A 1 96 ? 18.375 0.015 -28.668 1.00 84.69 96 SER A O 1
ATOM 702 N N . GLU A 1 97 ? 17.268 1.601 -27.539 1.00 90.94 97 GLU A N 1
ATOM 703 C CA . GLU A 1 97 ? 17.292 2.591 -28.621 1.00 90.94 97 GLU A CA 1
ATOM 704 C C . GLU A 1 97 ? 18.713 3.060 -28.938 1.00 90.94 97 GLU A C 1
ATOM 706 O O . GLU A 1 97 ? 19.097 3.114 -30.107 1.00 90.94 97 GLU A O 1
ATOM 711 N N . THR A 1 98 ? 19.517 3.322 -27.906 1.00 92.12 98 THR A N 1
ATOM 712 C CA . THR A 1 98 ? 20.923 3.713 -28.069 1.00 92.12 98 THR A CA 1
ATOM 713 C C . THR A 1 98 ? 21.723 2.616 -28.773 1.00 92.12 98 THR A C 1
ATOM 715 O O . THR A 1 98 ? 22.459 2.903 -29.717 1.00 92.12 98 THR A O 1
ATOM 718 N N . MET A 1 99 ? 21.546 1.355 -28.366 1.00 90.06 99 MET A N 1
ATOM 719 C CA . MET A 1 99 ? 22.221 0.214 -28.991 1.00 90.06 99 MET A CA 1
ATOM 720 C C . MET A 1 99 ? 21.802 0.030 -30.453 1.00 90.06 99 MET A C 1
ATOM 722 O O . MET A 1 99 ? 22.660 -0.130 -31.317 1.00 90.06 99 MET A O 1
ATOM 726 N N . LYS A 1 100 ? 20.504 0.142 -30.766 1.00 91.31 100 LYS A N 1
ATOM 727 C CA . LYS A 1 100 ? 20.005 0.078 -32.153 1.00 91.31 100 LYS A CA 1
ATOM 728 C C . LYS A 1 100 ? 20.573 1.193 -33.029 1.00 91.31 100 LYS A C 1
ATOM 730 O O . LYS A 1 100 ? 20.876 0.959 -34.197 1.00 91.31 100 LYS A O 1
ATOM 735 N N . GLN A 1 101 ? 20.715 2.399 -32.483 1.00 91.69 101 GLN A N 1
ATOM 736 C CA . GLN A 1 101 ? 21.299 3.523 -33.209 1.00 91.69 101 GLN A CA 1
ATOM 737 C C . GLN A 1 101 ? 22.791 3.289 -33.487 1.00 91.69 101 GLN A C 1
ATOM 739 O O . GLN A 1 101 ? 23.226 3.490 -34.618 1.00 91.69 101 GLN A O 1
ATOM 744 N N . GLN A 1 102 ? 23.550 2.791 -32.505 1.00 91.62 102 GLN A N 1
ATOM 745 C CA . GLN A 1 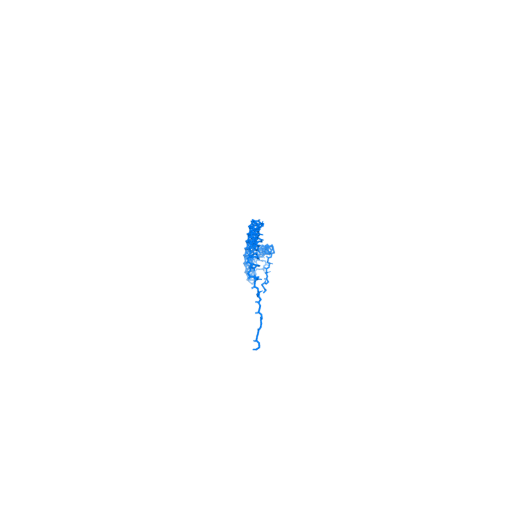102 ? 24.957 2.422 -32.700 1.00 91.62 102 GLN A CA 1
ATOM 746 C C . GLN A 1 102 ? 25.125 1.302 -33.734 1.00 91.62 102 GLN A C 1
ATOM 748 O O . GLN A 1 102 ? 25.982 1.402 -34.608 1.00 91.62 102 GLN A O 1
ATOM 753 N N . GLU A 1 103 ? 24.294 0.258 -33.685 1.00 91.25 103 GLU A N 1
ATOM 754 C CA . GLU A 1 103 ? 24.311 -0.820 -34.683 1.00 91.25 103 GLU A CA 1
ATOM 755 C C . GLU A 1 103 ? 24.027 -0.295 -36.093 1.00 91.25 103 GLU A C 1
ATOM 757 O O . GLU A 1 103 ? 24.701 -0.681 -37.049 1.00 91.25 103 GLU A O 1
ATOM 762 N N . LYS A 1 104 ? 23.060 0.619 -36.225 1.00 93.31 104 LYS A N 1
ATOM 763 C CA . LYS A 1 104 ? 22.739 1.257 -37.502 1.00 93.31 104 LYS A CA 1
ATOM 764 C C . LYS A 1 104 ? 23.898 2.110 -38.020 1.00 93.31 104 LYS A C 1
ATOM 766 O O . LYS A 1 104 ? 24.234 2.006 -39.195 1.00 93.31 104 LYS A O 1
ATOM 771 N N . GLU A 1 105 ? 24.523 2.917 -37.167 1.00 92.44 105 GLU A N 1
ATOM 772 C CA . GLU A 1 105 ? 25.680 3.741 -37.541 1.00 92.44 105 GLU A CA 1
ATOM 773 C C . GLU A 1 105 ? 26.872 2.885 -37.983 1.00 92.44 105 GLU A C 1
ATOM 775 O O . GLU A 1 105 ? 27.478 3.166 -39.017 1.00 92.44 105 GLU A O 1
ATOM 780 N N . LEU A 1 106 ? 27.158 1.795 -37.264 1.00 92.00 106 LEU A N 1
ATOM 781 C CA . LEU A 1 106 ? 28.199 0.838 -37.643 1.00 92.00 106 LEU A CA 1
ATOM 782 C C . LEU A 1 106 ? 27.884 0.147 -38.977 1.00 92.00 106 LEU A C 1
ATOM 784 O O . LEU A 1 106 ? 28.782 -0.046 -39.799 1.00 92.00 106 LEU A O 1
ATOM 788 N N . ALA A 1 107 ? 26.620 -0.210 -39.221 1.00 90.19 107 ALA A N 1
ATOM 789 C CA . ALA A 1 107 ? 26.195 -0.804 -40.485 1.00 90.19 107 ALA A CA 1
ATOM 790 C C . ALA A 1 107 ? 26.342 0.178 -41.662 1.00 90.19 107 ALA A C 1
ATOM 792 O O . ALA A 1 107 ? 26.878 -0.196 -42.707 1.00 90.19 107 ALA A O 1
ATOM 793 N N . GLU A 1 108 ? 25.934 1.438 -41.482 1.00 90.94 108 GLU A N 1
ATOM 794 C CA . GLU A 1 108 ? 26.107 2.496 -42.485 1.00 90.94 108 GLU A CA 1
ATOM 795 C C . GLU A 1 108 ? 27.591 2.791 -42.758 1.00 90.94 108 GLU A C 1
ATOM 797 O O . GLU A 1 108 ? 27.978 3.025 -43.906 1.00 90.94 108 GLU A O 1
ATOM 802 N N . GLU A 1 109 ? 28.450 2.765 -41.735 1.00 87.19 109 GLU A N 1
ATOM 803 C CA . GLU A 1 109 ? 29.896 2.920 -41.914 1.00 87.19 109 GLU A CA 1
ATOM 804 C C . GLU A 1 109 ? 30.493 1.757 -42.718 1.00 87.19 109 GLU A C 1
ATOM 806 O O . GLU A 1 109 ? 31.253 1.987 -43.664 1.00 87.19 109 GLU A O 1
ATOM 811 N N . HIS A 1 110 ? 30.110 0.518 -42.401 1.00 84.19 110 HIS A N 1
ATOM 812 C CA . HIS A 1 110 ? 30.529 -0.665 -43.154 1.00 84.19 110 HIS A CA 1
ATOM 813 C C . HIS A 1 110 ? 30.113 -0.599 -44.630 1.00 84.19 110 HIS A C 1
ATOM 815 O O . HIS A 1 110 ? 30.891 -0.992 -45.505 1.00 84.19 110 HIS A O 1
ATOM 821 N N . GLU A 1 111 ? 28.918 -0.086 -44.926 1.00 84.44 111 GLU A N 1
ATOM 822 C CA . GLU A 1 111 ? 28.438 0.099 -46.298 1.00 84.44 111 GLU A CA 1
ATOM 823 C C . GLU A 1 111 ? 29.249 1.173 -47.041 1.00 84.44 111 GLU A C 1
ATOM 825 O O . GLU A 1 111 ? 29.770 0.905 -48.125 1.00 84.44 111 GLU A O 1
ATOM 830 N N . ARG A 1 112 ? 29.502 2.333 -46.417 1.00 85.56 112 ARG A N 1
ATOM 831 C CA . ARG A 1 112 ? 30.364 3.386 -46.995 1.00 85.56 112 ARG A CA 1
ATOM 832 C C . ARG A 1 112 ? 31.790 2.900 -47.259 1.00 85.56 112 ARG A C 1
ATOM 834 O O . ARG A 1 112 ? 32.382 3.246 -48.282 1.00 85.56 112 ARG A O 1
ATOM 841 N N . GLN A 1 113 ? 32.360 2.103 -46.355 1.00 78.31 113 GLN A N 1
ATOM 842 C CA . GLN A 1 113 ? 33.683 1.506 -46.550 1.00 78.31 113 GLN A CA 1
ATOM 843 C C . GLN A 1 113 ? 33.683 0.508 -47.713 1.00 78.31 113 GLN A C 1
ATOM 845 O O . GLN A 1 113 ? 34.629 0.485 -48.502 1.00 78.31 113 GLN A O 1
ATOM 850 N N . ARG A 1 114 ? 32.619 -0.291 -47.858 1.00 79.38 114 ARG A N 1
ATOM 851 C CA . ARG A 1 114 ? 32.465 -1.225 -48.978 1.00 79.38 114 ARG A CA 1
ATOM 852 C C . ARG A 1 114 ? 32.363 -0.493 -50.314 1.00 79.38 114 ARG A C 1
ATOM 854 O O . ARG A 1 114 ? 33.020 -0.913 -51.266 1.00 79.38 114 ARG A O 1
ATOM 861 N N . ASP A 1 115 ? 31.608 0.595 -50.379 1.00 78.12 115 ASP A N 1
ATOM 862 C CA . ASP A 1 115 ? 31.459 1.400 -51.594 1.00 78.12 115 ASP A CA 1
ATOM 863 C C . ASP A 1 115 ? 32.769 2.099 -51.976 1.00 78.12 115 ASP A C 1
ATOM 865 O O . ASP A 1 115 ? 33.209 2.001 -53.124 1.00 78.12 115 ASP A O 1
ATOM 869 N N . ASN A 1 116 ? 33.470 2.693 -51.004 1.00 73.75 116 ASN A N 1
ATOM 870 C CA . ASN A 1 116 ? 34.794 3.283 -51.230 1.00 73.75 116 ASN A CA 1
ATOM 871 C C . ASN A 1 116 ? 35.823 2.242 -51.700 1.00 73.75 116 ASN A C 1
ATOM 873 O O .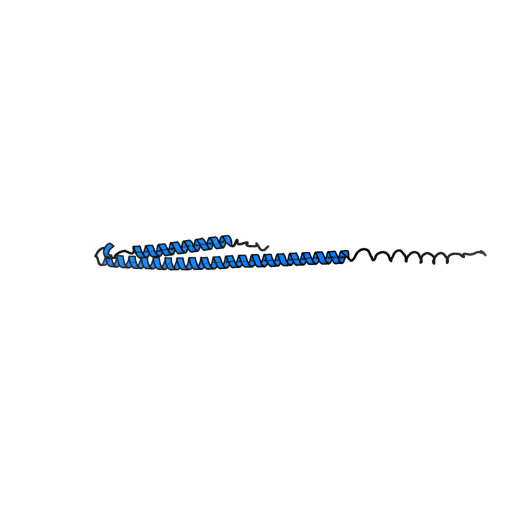 ASN A 1 116 ? 36.615 2.517 -52.600 1.00 73.75 116 ASN A O 1
ATOM 877 N N . ASN A 1 117 ? 35.810 1.033 -51.132 1.00 65.50 117 ASN A N 1
ATOM 878 C CA . ASN A 1 117 ? 36.738 -0.029 -51.527 1.00 65.50 117 ASN A CA 1
ATOM 879 C C . ASN A 1 117 ? 36.369 -0.650 -52.891 1.00 65.50 117 ASN A C 1
ATOM 881 O O . ASN A 1 117 ? 37.244 -1.108 -53.622 1.00 65.50 117 ASN A O 1
ATOM 885 N N . SER A 1 118 ? 35.087 -0.614 -53.270 1.00 59.84 118 SER A N 1
ATOM 886 C CA . SER A 1 118 ? 34.599 -1.056 -54.587 1.00 59.84 118 SER A CA 1
ATOM 887 C C . SER A 1 118 ? 34.901 -0.040 -55.695 1.00 59.84 118 SER A C 1
ATOM 889 O O . SER A 1 118 ? 35.095 -0.432 -56.843 1.00 59.84 118 SER A O 1
ATOM 891 N N . GLN A 1 119 ? 35.022 1.251 -55.365 1.00 55.00 119 GLN A N 1
ATOM 892 C CA . GLN A 1 119 ? 35.581 2.269 -56.266 1.00 55.00 119 GLN A CA 1
ATOM 893 C C . GLN A 1 119 ? 37.114 2.184 -56.395 1.00 55.00 119 GLN A C 1
ATOM 895 O O . GLN A 1 119 ? 37.679 2.734 -57.340 1.00 55.00 119 GLN A O 1
ATOM 900 N N . ALA A 1 120 ? 37.790 1.478 -55.481 1.00 50.12 120 ALA A N 1
ATOM 901 C CA . ALA A 1 120 ? 39.248 1.407 -55.395 1.00 50.12 120 ALA A CA 1
ATOM 902 C C . ALA A 1 120 ? 39.902 0.175 -56.070 1.00 50.12 120 ALA A C 1
ATOM 904 O O . ALA A 1 120 ? 41.101 -0.042 -55.883 1.00 50.12 120 ALA A O 1
ATOM 905 N N . GLY A 1 121 ? 39.207 -0.617 -56.902 1.00 42.38 121 GLY A N 1
ATOM 906 C CA . GLY A 1 121 ? 39.856 -1.722 -57.638 1.00 42.38 121 GLY A CA 1
ATOM 907 C C . GLY A 1 121 ? 39.274 -2.016 -59.029 1.00 42.38 121 GLY A C 1
ATOM 908 O O . GLY A 1 121 ? 38.062 -1.912 -59.187 1.00 42.38 121 GLY A O 1
ATOM 909 N N . PRO A 1 122 ? 40.063 -2.434 -60.053 1.00 45.94 122 PRO A N 1
ATOM 910 C CA . PRO A 1 122 ? 41.519 -2.493 -60.216 1.00 45.94 122 PRO A CA 1
ATOM 911 C C . PRO A 1 122 ? 41.959 -1.603 -61.406 1.00 45.94 122 PRO A C 1
ATOM 913 O O . PRO A 1 122 ? 42.220 -2.090 -62.501 1.00 45.94 122 PRO A O 1
ATOM 916 N N . GLY A 1 123 ? 42.011 -0.282 -61.227 1.00 42.22 123 GLY A N 1
ATOM 917 C CA . GLY A 1 123 ? 42.467 0.640 -62.284 1.00 42.22 123 GLY A CA 1
ATOM 918 C C . GLY A 1 123 ? 43.957 0.993 -62.234 1.00 42.22 123 GLY A C 1
ATOM 919 O O . GLY A 1 123 ? 44.477 1.573 -63.178 1.00 42.22 123 GLY A O 1
ATOM 920 N N . SER A 1 124 ? 44.653 0.658 -61.142 1.00 42.78 124 SER A N 1
ATOM 921 C CA . SER A 1 124 ? 45.967 1.237 -60.823 1.00 42.78 124 SER A CA 1
ATOM 922 C C . SER A 1 124 ? 46.997 0.183 -60.400 1.00 42.78 124 SER A C 1
ATOM 924 O O . SER A 1 124 ? 47.658 0.318 -59.377 1.00 42.78 124 SER A O 1
ATOM 926 N N . ARG A 1 125 ? 47.101 -0.905 -61.172 1.00 45.75 125 ARG A N 1
ATOM 927 C CA . ARG A 1 125 ? 48.243 -1.847 -61.159 1.00 45.75 125 ARG A CA 1
ATOM 928 C C . ARG A 1 125 ? 48.571 -2.328 -62.576 1.00 45.75 125 ARG A C 1
ATOM 930 O O . ARG A 1 125 ? 48.734 -3.518 -62.817 1.00 45.75 125 ARG A O 1
ATOM 937 N N . ARG A 1 126 ? 48.580 -1.411 -63.544 1.00 42.81 126 ARG A N 1
ATOM 938 C CA . ARG A 1 126 ? 48.967 -1.716 -64.931 1.00 42.81 126 ARG A CA 1
ATOM 939 C C . ARG A 1 126 ? 49.986 -0.734 -65.510 1.00 42.81 126 ARG A C 1
ATOM 941 O O . ARG A 1 126 ? 50.046 -0.583 -66.720 1.00 42.81 126 ARG A O 1
ATOM 948 N N . SER A 1 127 ? 50.783 -0.100 -64.649 1.00 46.69 127 SER A N 1
ATOM 949 C CA . SER A 1 127 ? 51.797 0.873 -65.079 1.00 46.69 127 SER A CA 1
ATOM 950 C C . SER A 1 127 ? 53.229 0.546 -64.646 1.00 46.69 127 SER A C 1
ATOM 952 O O . SER A 1 127 ? 54.122 1.295 -65.017 1.00 46.69 127 SER A O 1
ATOM 954 N N . ASP A 1 128 ? 53.471 -0.572 -63.948 1.00 45.69 128 ASP A N 1
ATOM 955 C CA . ASP A 1 128 ? 54.814 -0.896 -63.427 1.00 45.69 128 ASP A CA 1
ATOM 956 C C . ASP A 1 128 ? 55.495 -2.096 -64.122 1.00 45.69 128 ASP A C 1
ATOM 958 O O . ASP A 1 128 ? 56.649 -2.396 -63.836 1.00 45.69 128 ASP A O 1
ATOM 962 N N . GLU A 1 129 ? 54.837 -2.761 -65.081 1.00 44.81 129 GLU A N 1
ATOM 963 C CA . GLU A 1 129 ? 55.429 -3.877 -65.855 1.00 44.81 129 GLU A CA 1
ATOM 964 C C . GLU A 1 129 ? 55.863 -3.495 -67.283 1.00 44.81 129 GLU A C 1
ATOM 966 O O . GLU A 1 129 ? 56.409 -4.327 -68.000 1.00 44.81 129 GLU A O 1
ATOM 971 N N . GLU A 1 130 ? 55.703 -2.231 -67.690 1.00 45.34 130 GLU A N 1
ATOM 972 C CA . GLU A 1 130 ? 56.127 -1.734 -69.015 1.00 45.34 130 GLU A CA 1
ATOM 973 C C . GLU A 1 130 ? 57.288 -0.722 -68.964 1.00 45.34 130 GLU A C 1
ATOM 975 O O . GLU A 1 130 ? 57.638 -0.134 -69.981 1.00 45.34 130 GLU A O 1
ATOM 980 N N . GLN A 1 131 ? 57.935 -0.541 -67.804 1.00 46.47 131 GLN A N 1
ATOM 981 C CA . GLN A 1 131 ? 59.146 0.293 -67.673 1.00 46.47 131 GLN A CA 1
ATOM 982 C C . GLN A 1 131 ? 60.423 -0.488 -67.324 1.00 46.47 131 GLN A C 1
ATOM 9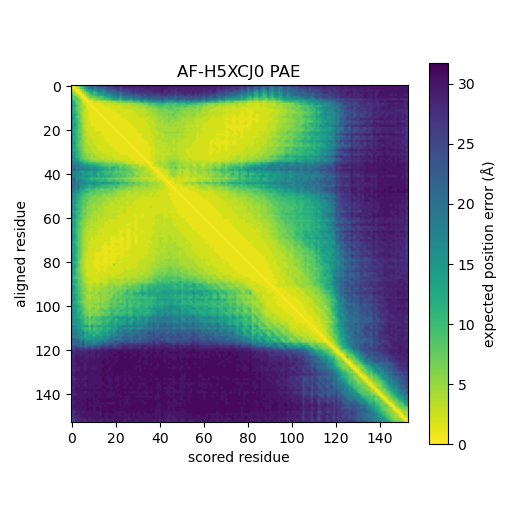84 O O . GLN A 1 131 ? 61.497 0.100 -67.276 1.00 46.47 131 GLN A O 1
ATOM 989 N N . HIS A 1 132 ? 60.350 -1.814 -67.160 1.00 44.00 132 HIS A N 1
ATOM 990 C CA . HIS A 1 132 ? 61.524 -2.649 -66.869 1.00 44.00 132 HIS A CA 1
ATOM 991 C C . HIS A 1 132 ? 62.131 -3.365 -68.089 1.00 44.00 132 HIS A C 1
ATOM 993 O O . HIS A 1 132 ? 63.118 -4.076 -67.937 1.00 44.00 132 HIS A O 1
ATOM 999 N N . ALA A 1 133 ? 61.600 -3.154 -69.298 1.00 47.75 133 ALA A N 1
ATOM 1000 C CA . ALA A 1 133 ? 62.113 -3.783 -70.522 1.00 47.75 133 ALA A CA 1
ATOM 1001 C C . ALA A 1 133 ? 63.085 -2.907 -71.343 1.00 47.75 133 ALA A C 1
ATOM 1003 O O . ALA A 1 133 ? 63.679 -3.406 -72.297 1.00 47.75 133 ALA A O 1
ATOM 1004 N N . GLU A 1 134 ? 63.283 -1.626 -71.000 1.00 48.44 134 GLU A N 1
ATOM 1005 C CA . GLU A 1 134 ? 64.190 -0.741 -71.760 1.00 48.44 134 GLU A CA 1
ATOM 1006 C C . GLU A 1 134 ? 65.585 -0.553 -71.132 1.00 48.44 134 GLU A C 1
ATOM 1008 O O . GLU A 1 134 ? 66.506 -0.133 -71.837 1.00 48.44 134 GLU A O 1
ATOM 1013 N N . ASP A 1 135 ? 65.796 -0.936 -69.867 1.00 47.75 135 ASP A N 1
ATOM 1014 C CA . ASP A 1 135 ? 67.101 -0.774 -69.199 1.00 47.75 135 ASP A CA 1
ATOM 1015 C C . ASP A 1 135 ? 68.059 -1.974 -69.356 1.00 47.75 135 ASP A C 1
ATOM 1017 O O . ASP A 1 135 ? 69.270 -1.809 -69.207 1.00 47.75 135 ASP A O 1
ATOM 1021 N N . GLU A 1 136 ? 67.587 -3.156 -69.773 1.00 49.50 136 GLU A N 1
ATOM 1022 C CA . GLU A 1 136 ? 68.473 -4.312 -70.023 1.00 49.50 136 GLU A CA 1
ATOM 1023 C C . GLU A 1 136 ? 69.171 -4.287 -71.400 1.00 49.50 136 GLU A C 1
ATOM 1025 O O . GLU A 1 136 ? 70.189 -4.950 -71.585 1.00 49.50 136 GLU A O 1
ATOM 1030 N N . GLN A 1 137 ? 68.734 -3.462 -72.363 1.00 51.81 137 GLN A N 1
ATOM 1031 C CA . GLN A 1 137 ? 69.393 -3.378 -73.684 1.00 51.81 137 GLN A CA 1
ATOM 1032 C C . GLN A 1 137 ? 70.577 -2.398 -73.759 1.00 51.81 137 GLN A C 1
ATOM 1034 O O . GLN A 1 137 ? 71.256 -2.325 -74.789 1.00 51.81 137 GLN A O 1
ATOM 1039 N N . ARG A 1 138 ? 70.869 -1.640 -72.694 1.00 51.19 138 ARG A N 1
ATOM 1040 C CA . ARG A 1 138 ? 72.008 -0.699 -72.671 1.00 51.19 138 ARG A CA 1
ATOM 1041 C C . ARG A 1 138 ? 73.265 -1.240 -71.990 1.00 51.19 138 ARG A C 1
ATOM 1043 O O . ARG A 1 138 ? 74.321 -0.631 -72.159 1.00 51.19 138 ARG A O 1
ATOM 1050 N N . GLN A 1 139 ? 73.199 -2.382 -71.303 1.00 49.41 139 GLN A N 1
ATOM 1051 C CA . GLN A 1 139 ? 74.373 -2.991 -70.662 1.00 49.41 139 GLN A CA 1
ATOM 1052 C C . GLN A 1 139 ? 75.121 -4.013 -71.537 1.00 49.41 139 GLN A C 1
ATOM 1054 O O . GLN A 1 139 ? 76.319 -4.195 -71.344 1.00 49.41 139 GLN A O 1
ATOM 1059 N N . GLU A 1 140 ? 74.504 -4.584 -72.578 1.00 48.56 140 GLU A N 1
ATOM 1060 C CA . GLU A 1 140 ? 75.161 -5.595 -73.434 1.00 48.56 140 GLU A CA 1
ATOM 1061 C C . GLU A 1 140 ? 76.096 -5.040 -74.533 1.00 48.56 140 GLU A C 1
ATOM 1063 O O . GLU A 1 140 ? 76.689 -5.809 -75.288 1.00 48.56 140 GLU A O 1
ATOM 1068 N N . LYS A 1 141 ? 76.290 -3.716 -74.650 1.00 47.97 141 LYS A N 1
ATOM 1069 C CA . LYS A 1 141 ? 77.162 -3.119 -75.691 1.00 47.97 141 LYS A CA 1
ATOM 1070 C C . LYS A 1 141 ? 78.540 -2.639 -75.230 1.00 47.97 141 LYS A C 1
ATOM 1072 O O . LYS A 1 141 ? 79.288 -2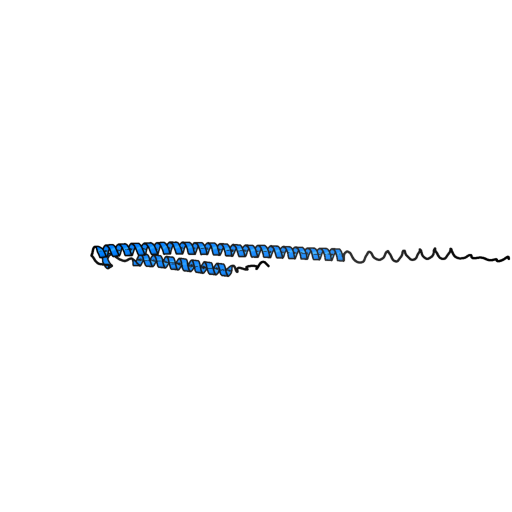.128 -76.064 1.00 47.97 141 LYS A O 1
ATOM 1077 N N . SER A 1 142 ? 78.906 -2.829 -73.962 1.00 49.12 142 SER A N 1
ATOM 1078 C CA . SER A 1 142 ? 80.177 -2.302 -73.432 1.00 49.12 142 SER A CA 1
ATOM 1079 C C . SER A 1 142 ? 81.283 -3.343 -73.213 1.00 49.12 142 SER A C 1
ATOM 1081 O O . SER A 1 142 ? 82.442 -2.946 -73.145 1.00 49.12 142 SER A O 1
ATOM 1083 N N . ASP 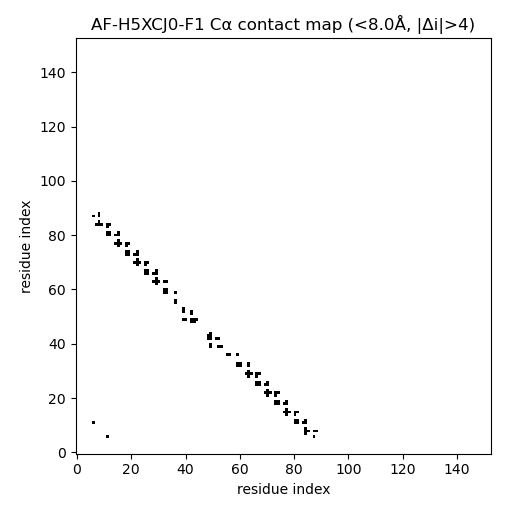A 1 143 ? 80.992 -4.648 -73.223 1.00 46.38 143 ASP A N 1
ATOM 1084 C CA . ASP A 1 143 ? 81.995 -5.698 -72.955 1.00 46.38 143 ASP A CA 1
ATOM 1085 C C . ASP A 1 143 ? 82.368 -6.515 -74.198 1.00 46.38 143 ASP A C 1
ATOM 1087 O O . ASP A 1 143 ? 82.276 -7.739 -74.260 1.00 46.38 143 ASP A O 1
ATOM 1091 N N . SER A 1 144 ? 82.821 -5.829 -75.244 1.00 48.56 144 SER A N 1
ATOM 1092 C CA . SER A 1 144 ? 83.437 -6.486 -76.400 1.00 48.56 144 SER A CA 1
ATOM 1093 C C . SER A 1 144 ? 84.569 -5.647 -76.971 1.00 48.56 144 SER A C 1
ATOM 1095 O O . SER A 1 144 ? 84.399 -4.976 -77.987 1.00 48.56 144 SER A O 1
ATOM 1097 N N . ARG A 1 145 ? 85.744 -5.707 -76.330 1.00 41.41 145 ARG A N 1
ATOM 1098 C CA . ARG A 1 145 ? 87.054 -5.695 -77.014 1.00 41.41 145 ARG A CA 1
ATOM 1099 C C . ARG A 1 145 ? 88.193 -5.990 -76.036 1.00 41.41 145 ARG A C 1
ATOM 1101 O O . ARG A 1 145 ? 88.835 -5.096 -75.496 1.00 41.41 145 ARG A O 1
ATOM 1108 N N . THR A 1 146 ? 88.476 -7.279 -75.872 1.00 40.81 146 THR A N 1
ATOM 1109 C CA . THR A 1 146 ? 89.727 -7.781 -75.299 1.00 40.81 146 THR A CA 1
ATOM 1110 C C . THR A 1 146 ? 90.673 -8.217 -76.422 1.00 40.81 146 THR A C 1
ATOM 1112 O O . THR A 1 146 ? 90.337 -9.114 -77.188 1.00 40.81 146 THR A O 1
ATOM 1115 N N . ALA A 1 147 ? 91.862 -7.596 -76.414 1.00 51.16 147 ALA A N 1
ATOM 1116 C CA . ALA A 1 147 ? 93.187 -8.087 -76.839 1.00 51.16 147 ALA A CA 1
ATOM 1117 C C . ALA A 1 147 ? 93.438 -8.330 -78.353 1.00 51.16 147 ALA A C 1
ATOM 1119 O O . ALA A 1 147 ? 92.492 -8.457 -79.126 1.00 51.16 147 ALA A O 1
ATOM 1120 N N . PRO A 1 148 ? 94.711 -8.322 -78.816 1.00 52.75 148 PRO A N 1
ATOM 1121 C CA . PRO A 1 148 ? 95.681 -9.370 -78.453 1.00 52.75 148 PRO A CA 1
ATOM 1122 C C . PRO A 1 148 ? 97.133 -8.882 -78.230 1.00 52.75 148 PRO A C 1
ATOM 1124 O O . PRO A 1 148 ? 97.510 -7.796 -78.661 1.00 52.75 148 PRO A O 1
ATOM 1127 N N . GLY A 1 149 ? 97.977 -9.745 -77.646 1.00 37.41 149 GLY A N 1
ATOM 1128 C CA . GLY A 1 149 ? 99.405 -9.792 -78.009 1.00 37.41 149 GLY A CA 1
ATOM 1129 C C . GLY A 1 149 ? 100.436 -9.749 -76.875 1.00 37.41 149 GLY A C 1
ATOM 1130 O O . GLY A 1 149 ? 100.984 -8.701 -76.567 1.00 37.41 149 GLY A O 1
ATOM 1131 N N . THR A 1 150 ? 100.726 -10.927 -76.325 1.00 39.94 150 THR A N 1
ATOM 1132 C CA . THR A 1 150 ? 101.931 -11.405 -75.600 1.00 39.94 150 THR A CA 1
ATOM 1133 C C . THR A 1 150 ? 103.262 -11.192 -76.375 1.00 39.94 150 THR A C 1
ATOM 1135 O O . THR A 1 150 ? 103.194 -10.818 -77.545 1.00 39.94 150 THR A O 1
ATOM 1138 N N . PRO A 1 151 ? 104.458 -11.644 -75.904 1.00 54.69 151 PRO A N 1
ATOM 1139 C CA . PRO A 1 151 ? 105.067 -11.747 -74.555 1.00 54.69 151 PRO A CA 1
ATOM 1140 C C . PRO A 1 151 ? 106.561 -11.279 -74.535 1.00 54.69 151 PRO A C 1
ATOM 1142 O O . PRO A 1 151 ? 107.130 -10.957 -75.576 1.00 54.69 151 PRO A O 1
ATOM 1145 N N . GLY A 1 152 ? 107.260 -11.343 -73.389 1.00 38.00 152 GLY A N 1
ATOM 1146 C CA . GLY A 1 152 ? 108.735 -11.302 -73.380 1.00 38.00 152 GLY A CA 1
ATOM 1147 C C . GLY A 1 152 ? 109.396 -11.409 -71.999 1.00 38.00 152 GLY A C 1
ATOM 1148 O O . GLY A 1 152 ? 109.266 -10.472 -71.223 1.00 38.00 152 GLY A O 1
ATOM 1149 N N . ASN A 1 153 ? 110.057 -12.558 -71.774 1.00 39.97 153 ASN A N 1
ATOM 1150 C CA . ASN A 1 153 ? 111.057 -12.972 -70.762 1.00 39.97 153 ASN A CA 1
ATOM 1151 C C . ASN A 1 153 ? 111.379 -12.079 -69.556 1.00 39.97 153 ASN A C 1
ATOM 1153 O O . ASN A 1 153 ? 111.884 -10.956 -69.765 1.00 39.97 153 ASN A O 1
#

pLDDT: mean 79.74, std 20.95, range [35.03, 98.25]